Protein AF-A0A354ZJG3-F1 (afdb_monomer)

Mean predicted aligned error: 2.76 Å

pLDDT: mean 96.35, std 4.5, range [57.66, 98.81]

Secondary structure (DSSP, 8-state):
--------S---HHHHHHHHHHHHHHHHHHHHHHHHHHTTS-HHHHHHHHHHHHHHHHHHHTS---S-HHHHHHHHT-HHHHHHHTEEEEEESSS-EEEEES--HHHHHHTTT---HHHHHHHHHHHHHHHHHHHTT--

Structure (mmCIF, N/CA/C/O backbone):
data_AF-A0A354ZJG3-F1
#
_entry.id   AF-A0A354ZJG3-F1
#
loop_
_atom_site.group_PDB
_atom_site.id
_atom_site.type_symbol
_atom_site.label_atom_id
_atom_site.label_alt_id
_atom_site.label_comp_id
_atom_site.label_asym_id
_atom_site.label_entity_id
_atom_site.label_seq_id
_atom_site.pdbx_PDB_ins_code
_atom_site.Cartn_x
_atom_site.Cartn_y
_atom_site.Cartn_z
_atom_site.occupancy
_atom_site.B_iso_or_equiv
_atom_site.auth_seq_id
_atom_site.auth_comp_id
_atom_site.auth_asym_id
_atom_site.auth_atom_id
_atom_site.pdbx_PDB_model_num
ATOM 1 N N . MET A 1 1 ? 1.050 -10.190 17.725 1.00 57.66 1 MET A N 1
ATOM 2 C CA . MET A 1 1 ? 2.504 -9.910 17.869 1.00 57.66 1 MET A CA 1
ATOM 3 C C . MET A 1 1 ? 2.618 -8.448 17.514 1.00 57.66 1 MET A C 1
ATOM 5 O O . MET A 1 1 ? 2.215 -8.124 16.410 1.00 57.66 1 MET A O 1
ATOM 9 N N . SER A 1 2 ? 3.140 -7.589 18.394 1.00 80.81 2 SER A N 1
ATOM 10 C CA . SER A 1 2 ? 3.116 -6.136 18.170 1.00 80.81 2 SER A CA 1
ATOM 11 C C . SER A 1 2 ? 3.705 -5.731 16.822 1.00 80.81 2 SER A C 1
ATOM 13 O O . SER A 1 2 ? 4.897 -5.954 16.577 1.00 80.81 2 SER A O 1
ATOM 15 N N . ILE A 1 3 ? 2.879 -5.117 15.969 1.00 89.06 3 ILE A N 1
ATOM 16 C CA . ILE A 1 3 ? 3.308 -4.566 14.679 1.00 89.06 3 ILE A CA 1
ATOM 17 C C . ILE A 1 3 ? 4.446 -3.573 14.934 1.00 89.06 3 ILE A C 1
ATOM 19 O O . ILE A 1 3 ? 4.279 -2.575 15.633 1.00 89.06 3 ILE A O 1
ATOM 23 N N . THR A 1 4 ? 5.618 -3.850 14.363 1.00 91.19 4 THR A N 1
ATOM 24 C CA . THR A 1 4 ? 6.796 -2.981 14.468 1.00 91.19 4 THR A CA 1
ATOM 25 C C . THR A 1 4 ? 6.999 -2.265 13.140 1.00 91.19 4 THR A C 1
ATOM 27 O O . THR A 1 4 ? 7.324 -2.900 12.143 1.00 91.19 4 THR A O 1
ATOM 30 N N . ASN A 1 5 ? 6.814 -0.944 13.125 1.00 95.94 5 ASN A N 1
ATOM 31 C CA . ASN A 1 5 ? 6.947 -0.117 11.926 1.00 95.94 5 ASN A CA 1
ATOM 32 C C . ASN A 1 5 ? 7.778 1.135 12.229 1.00 95.94 5 ASN A C 1
ATOM 34 O O . ASN A 1 5 ? 7.246 2.210 12.512 1.00 95.94 5 ASN A O 1
ATOM 38 N N . VAL A 1 6 ? 9.100 0.973 12.225 1.00 94.94 6 VAL A N 1
ATOM 39 C CA . VAL A 1 6 ? 10.056 2.025 12.587 1.00 94.94 6 VAL A CA 1
ATOM 40 C C . VAL A 1 6 ? 10.986 2.269 11.408 1.00 94.94 6 VAL A C 1
ATOM 42 O O . VAL A 1 6 ? 11.642 1.342 10.944 1.00 94.94 6 VAL A O 1
ATOM 45 N N . SER A 1 7 ? 11.045 3.521 10.953 1.00 95.44 7 SER A N 1
ATOM 46 C CA . SER A 1 7 ? 11.959 3.967 9.897 1.00 95.44 7 SER A CA 1
ATOM 47 C C . SER A 1 7 ? 13.406 3.707 10.319 1.00 95.44 7 SER A C 1
ATOM 49 O O . SER A 1 7 ? 13.823 4.178 11.380 1.00 95.44 7 SER A O 1
ATOM 51 N N . LYS A 1 8 ? 14.184 2.993 9.500 1.00 95.00 8 LYS A N 1
ATOM 52 C CA . LYS A 1 8 ? 15.594 2.662 9.789 1.00 95.00 8 LYS A CA 1
ATOM 53 C C . LYS A 1 8 ? 16.578 3.616 9.117 1.00 95.00 8 LYS A C 1
ATOM 55 O O . LYS A 1 8 ? 17.767 3.593 9.429 1.00 95.00 8 LYS A O 1
ATOM 60 N N . ILE A 1 9 ? 16.095 4.457 8.204 1.00 93.25 9 ILE A N 1
ATOM 61 C CA . ILE A 1 9 ? 16.922 5.401 7.450 1.00 93.25 9 ILE A CA 1
ATOM 62 C C . ILE A 1 9 ? 16.560 6.856 7.756 1.00 93.25 9 ILE A C 1
ATOM 64 O O . ILE A 1 9 ? 15.420 7.188 8.083 1.00 93.25 9 ILE A O 1
ATOM 68 N N . ASN A 1 10 ? 17.541 7.742 7.584 1.00 93.25 10 ASN A N 1
ATOM 69 C CA . ASN A 1 10 ? 17.298 9.176 7.499 1.00 93.25 10 ASN A CA 1
ATOM 70 C C . ASN A 1 10 ? 16.938 9.526 6.057 1.00 93.25 10 ASN A C 1
ATOM 72 O O . ASN A 1 10 ? 17.728 9.286 5.146 1.00 93.25 10 ASN A O 1
ATOM 76 N N . VAL A 1 11 ? 15.762 10.113 5.858 1.00 94.00 11 VAL A N 1
ATOM 77 C CA . VAL A 1 11 ? 15.296 10.537 4.534 1.00 94.00 11 VAL A CA 1
ATOM 78 C C . VAL A 1 11 ? 15.331 12.058 4.395 1.00 94.00 11 VAL A C 1
ATOM 80 O O . VAL A 1 11 ? 15.237 12.792 5.387 1.00 94.00 11 VAL A O 1
ATOM 83 N N . ASP A 1 12 ? 15.493 12.535 3.162 1.00 96.50 12 ASP A N 1
ATOM 84 C CA . ASP A 1 12 ? 15.462 13.964 2.851 1.00 96.50 12 ASP A CA 1
ATOM 85 C C . ASP A 1 12 ? 14.057 14.570 3.036 1.00 96.50 12 ASP A C 1
ATOM 87 O O . ASP A 1 12 ? 13.069 13.874 3.287 1.00 96.50 12 ASP A O 1
ATOM 91 N N . GLN A 1 13 ? 13.968 15.897 2.933 1.00 97.62 13 GLN A N 1
ATOM 92 C CA . GLN A 1 13 ? 12.720 16.623 3.157 1.00 97.62 13 GLN A CA 1
ATOM 93 C C . GLN A 1 13 ? 11.609 16.223 2.175 1.00 97.62 13 GLN A C 1
ATOM 95 O O . GLN A 1 13 ? 10.457 16.097 2.586 1.00 97.62 13 GLN A O 1
ATOM 100 N N . LYS A 1 14 ? 11.947 15.953 0.910 1.00 97.38 14 LYS A N 1
ATOM 101 C CA . LYS A 1 14 ? 10.970 15.553 -0.108 1.00 97.38 14 LYS A CA 1
ATOM 102 C C . LYS A 1 14 ? 10.342 14.211 0.260 1.00 97.38 14 LYS A C 1
ATOM 104 O O . LYS A 1 14 ? 9.123 14.073 0.233 1.00 97.38 14 LYS A O 1
ATOM 109 N N . ILE A 1 15 ? 11.153 13.230 0.654 1.00 98.12 15 ILE A N 1
ATOM 110 C CA . ILE A 1 15 ? 10.645 11.918 1.073 1.00 98.12 15 ILE A CA 1
ATOM 111 C C . ILE A 1 15 ? 9.809 12.032 2.356 1.00 98.12 15 ILE A C 1
ATOM 113 O O . ILE A 1 15 ? 8.776 11.370 2.459 1.00 98.12 15 ILE A O 1
ATOM 117 N N . LYS A 1 16 ? 10.189 12.896 3.311 1.00 97.81 16 LYS A N 1
ATOM 118 C CA . LYS A 1 16 ? 9.362 13.167 4.506 1.00 97.81 16 LYS A CA 1
ATOM 119 C C . LYS A 1 16 ? 7.986 13.711 4.133 1.00 97.81 16 LYS A C 1
ATOM 121 O O . LYS A 1 16 ? 6.983 13.238 4.656 1.00 97.81 16 LYS A O 1
ATOM 126 N N . GLU A 1 17 ? 7.929 14.678 3.224 1.00 98.25 17 GLU A N 1
ATOM 127 C CA . GLU A 1 17 ? 6.669 15.275 2.770 1.00 98.25 17 GLU A CA 1
ATOM 128 C C . GLU A 1 17 ? 5.775 14.258 2.058 1.00 98.25 17 GLU A C 1
ATOM 130 O O . GLU A 1 17 ? 4.573 14.210 2.323 1.00 98.25 17 GLU A O 1
ATOM 135 N N . VAL A 1 18 ? 6.353 13.386 1.227 1.00 98.31 18 VAL A N 1
ATOM 136 C CA . VAL A 1 18 ? 5.596 12.305 0.578 1.00 98.31 18 VAL A CA 1
ATOM 137 C C . VAL A 1 18 ? 5.101 11.278 1.600 1.00 98.31 18 VAL A C 1
ATOM 139 O O . VAL A 1 18 ? 3.931 10.899 1.551 1.00 98.31 18 VAL A O 1
ATOM 142 N N . ARG A 1 19 ? 5.931 10.874 2.575 1.00 98.44 19 ARG A N 1
ATOM 143 C CA . ARG A 1 19 ? 5.492 10.006 3.684 1.00 98.44 19 ARG A CA 1
ATOM 144 C C . ARG A 1 19 ? 4.318 10.637 4.443 1.00 98.44 19 ARG A C 1
ATOM 146 O O . ARG A 1 19 ? 3.316 9.959 4.647 1.00 98.44 19 ARG A O 1
ATOM 153 N N . ASN A 1 20 ? 4.374 11.935 4.752 1.00 98.25 20 ASN A N 1
ATOM 154 C CA . ASN A 1 20 ? 3.274 12.662 5.401 1.00 98.25 20 ASN A CA 1
ATOM 155 C C . ASN A 1 20 ? 1.994 12.692 4.545 1.00 98.25 20 ASN A C 1
ATOM 157 O O . ASN A 1 20 ? 0.892 12.518 5.065 1.00 98.25 20 ASN A O 1
ATOM 161 N N . ALA A 1 21 ? 2.119 12.888 3.229 1.00 98.56 21 ALA A N 1
ATOM 162 C CA . ALA A 1 21 ? 0.974 12.853 2.320 1.00 98.56 21 ALA A CA 1
ATOM 163 C C . ALA A 1 21 ? 0.329 11.455 2.270 1.00 98.56 21 ALA A C 1
ATOM 165 O O . ALA A 1 21 ? -0.900 11.332 2.290 1.00 98.56 21 ALA A O 1
ATOM 166 N N . ILE A 1 22 ? 1.146 10.396 2.262 1.00 98.50 22 ILE A N 1
ATOM 167 C CA . ILE A 1 22 ? 0.664 9.012 2.314 1.00 98.50 22 ILE A CA 1
ATOM 168 C C . ILE A 1 22 ? 0.007 8.711 3.666 1.00 98.50 22 ILE A C 1
ATOM 170 O O . ILE A 1 22 ? -1.056 8.091 3.680 1.00 98.50 22 ILE A O 1
ATOM 174 N N . GLU A 1 23 ? 0.573 9.185 4.779 1.00 98.50 23 GLU A N 1
ATOM 175 C CA . GLU A 1 23 ? -0.039 9.070 6.110 1.00 98.50 23 GLU A CA 1
ATOM 176 C C . GLU A 1 23 ? -1.424 9.733 6.159 1.00 98.50 23 GLU A C 1
ATOM 178 O O . GLU A 1 23 ? -2.390 9.148 6.657 1.00 98.50 23 GLU A O 1
ATOM 183 N N . HIS A 1 24 ? -1.557 10.935 5.593 1.00 98.44 24 HIS A N 1
ATOM 184 C CA . HIS A 1 24 ? -2.843 11.627 5.526 1.00 98.44 24 HIS A CA 1
ATOM 185 C C . HIS A 1 24 ? -3.863 10.844 4.681 1.00 98.44 24 HIS A C 1
ATOM 187 O O . HIS A 1 24 ? -5.002 10.654 5.107 1.00 98.44 24 HIS A O 1
ATOM 193 N N . ARG A 1 25 ? -3.457 10.303 3.523 1.00 97.88 25 ARG A N 1
ATOM 194 C CA . ARG A 1 25 ? -4.312 9.419 2.706 1.00 97.88 25 ARG A CA 1
ATOM 195 C C . ARG A 1 25 ? -4.730 8.159 3.470 1.00 97.88 25 ARG A C 1
ATOM 197 O O . ARG A 1 25 ? -5.893 7.771 3.414 1.00 97.88 25 ARG A O 1
ATOM 204 N N . ALA A 1 26 ? -3.800 7.526 4.179 1.00 98.44 26 ALA A N 1
ATOM 205 C CA . ALA A 1 26 ? -4.073 6.339 4.986 1.00 98.44 26 ALA A CA 1
ATOM 206 C C . ALA A 1 26 ? -5.050 6.640 6.131 1.00 98.44 26 ALA A C 1
ATOM 208 O O . ALA A 1 26 ? -5.916 5.820 6.435 1.00 98.44 26 ALA A O 1
ATOM 209 N N . THR A 1 27 ? -4.966 7.840 6.709 1.00 98.44 27 THR A N 1
ATOM 210 C CA . THR A 1 27 ? -5.923 8.332 7.708 1.00 98.44 27 THR A CA 1
ATOM 211 C C . THR A 1 27 ? -7.334 8.407 7.134 1.00 98.44 27 THR A C 1
ATOM 213 O O . THR A 1 27 ? -8.253 7.823 7.700 1.00 98.44 27 THR A O 1
ATOM 216 N N . TRP A 1 28 ? -7.502 9.021 5.960 1.00 98.25 28 TRP A N 1
ATOM 217 C CA . TRP A 1 28 ? -8.80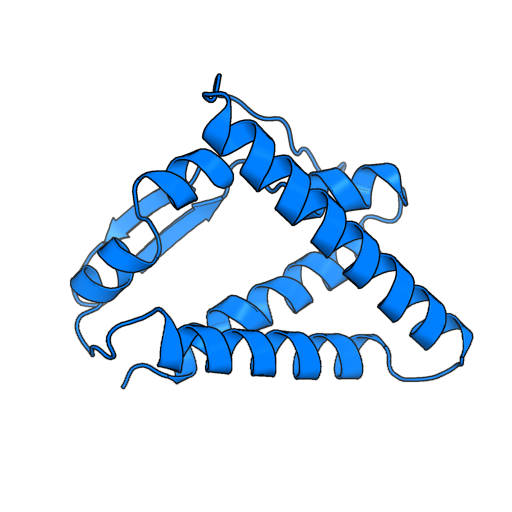0 9.040 5.279 1.00 98.25 28 TRP A CA 1
ATOM 218 C C . TRP A 1 28 ? -9.318 7.642 4.942 1.00 98.25 28 TRP A C 1
ATOM 220 O O . TRP A 1 28 ? -10.499 7.377 5.142 1.00 98.25 28 TRP A O 1
ATOM 230 N N . MET A 1 29 ? -8.452 6.740 4.472 1.00 98.06 29 MET A N 1
ATOM 231 C CA . MET A 1 29 ? -8.836 5.354 4.194 1.00 98.06 29 MET A CA 1
ATOM 232 C C . MET A 1 29 ? -9.391 4.662 5.443 1.00 98.06 29 MET A C 1
ATOM 234 O O . MET A 1 29 ? -10.465 4.075 5.369 1.00 98.06 29 MET A O 1
ATOM 238 N N . HIS A 1 30 ? -8.703 4.756 6.584 1.00 98.31 30 HIS A N 1
ATOM 239 C CA . HIS A 1 30 ? -9.185 4.157 7.829 1.00 98.31 30 HIS A CA 1
ATOM 240 C C . HIS A 1 30 ? -10.535 4.740 8.247 1.00 98.31 30 HIS A C 1
ATOM 242 O O . HIS A 1 30 ? -11.477 3.985 8.451 1.00 98.31 30 HIS A O 1
ATOM 248 N N . LEU A 1 31 ? -10.649 6.071 8.310 1.00 98.44 31 LEU A N 1
ATOM 249 C CA . LEU A 1 31 ? -11.866 6.740 8.774 1.00 98.44 31 LEU A CA 1
ATOM 250 C C . LEU A 1 31 ? -13.076 6.455 7.875 1.00 98.44 31 LEU A C 1
ATOM 252 O O . LEU A 1 31 ? -14.167 6.215 8.378 1.00 98.44 31 LEU A O 1
ATOM 256 N N . LEU A 1 32 ? -12.901 6.444 6.551 1.00 98.50 32 LEU A N 1
ATOM 257 C CA . LEU A 1 32 ? -13.996 6.141 5.623 1.00 98.50 32 LEU A CA 1
ATOM 258 C C . LEU A 1 32 ? -14.487 4.697 5.764 1.00 98.50 32 LEU A C 1
ATOM 260 O O . LEU A 1 32 ? -15.692 4.454 5.715 1.00 98.50 32 LEU A O 1
ATOM 264 N N . LEU A 1 33 ? -13.567 3.745 5.929 1.00 98.12 33 LEU A N 1
ATOM 265 C CA . LEU A 1 33 ? -13.915 2.336 6.110 1.00 98.12 33 LEU A CA 1
ATOM 266 C C . LEU A 1 33 ? -14.509 2.065 7.495 1.00 98.12 33 LEU A C 1
ATOM 268 O O . LEU A 1 33 ? -15.432 1.268 7.614 1.00 98.12 33 LEU A O 1
ATOM 272 N N . ASP A 1 34 ? -14.042 2.775 8.516 1.00 97.81 34 ASP A N 1
ATOM 273 C CA . ASP A 1 34 ? -14.596 2.720 9.865 1.00 97.81 34 ASP A CA 1
ATOM 274 C C . ASP A 1 34 ? -16.038 3.256 9.919 1.00 97.81 34 ASP A C 1
ATOM 276 O O . ASP A 1 34 ? -16.922 2.621 10.491 1.00 97.81 34 ASP A O 1
ATOM 280 N N . GLU A 1 35 ? -16.323 4.379 9.253 1.00 98.38 35 GLU A N 1
ATOM 281 C CA . GLU A 1 35 ? -17.696 4.887 9.126 1.00 98.38 35 GLU A CA 1
ATOM 282 C C . GLU A 1 35 ? -18.589 3.958 8.287 1.00 98.38 35 GLU A C 1
ATOM 284 O O . GLU A 1 35 ? -19.768 3.785 8.599 1.00 98.38 35 GLU A O 1
ATOM 289 N N . ALA A 1 36 ? -18.039 3.299 7.263 1.00 98.12 36 ALA A N 1
ATOM 290 C CA . ALA A 1 36 ? -18.755 2.273 6.507 1.00 98.12 36 ALA A CA 1
ATOM 291 C C . ALA A 1 36 ? -19.116 1.062 7.394 1.00 98.12 36 ALA A C 1
ATOM 293 O O . ALA A 1 36 ? -20.260 0.604 7.389 1.00 98.12 36 ALA A O 1
ATOM 294 N N . GLU A 1 37 ? -18.178 0.587 8.213 1.00 97.19 37 GLU A N 1
ATOM 295 C CA . GLU A 1 37 ? -18.418 -0.492 9.175 1.00 97.19 37 GLU A CA 1
ATOM 296 C C . GLU A 1 37 ? -19.524 -0.120 10.173 1.00 97.19 37 GLU A C 1
ATOM 298 O O . GLU A 1 37 ? -20.484 -0.872 10.353 1.00 97.19 37 GLU A O 1
ATOM 303 N N . LYS A 1 38 ? -19.455 1.084 10.756 1.00 98.00 38 LYS A N 1
ATOM 304 C CA . LYS A 1 38 ? -20.482 1.613 11.673 1.00 98.00 38 LYS A CA 1
ATOM 305 C C . LYS A 1 38 ? -21.858 1.741 11.020 1.00 98.00 38 LYS A C 1
ATOM 307 O O . LYS A 1 38 ? -22.873 1.577 11.694 1.00 98.00 38 LYS A O 1
ATOM 312 N N . ALA A 1 39 ? -21.905 2.014 9.717 1.00 98.38 39 ALA A N 1
ATOM 313 C CA . ALA A 1 39 ? -23.140 2.057 8.940 1.00 98.38 39 ALA A CA 1
ATOM 314 C C . ALA A 1 39 ? -23.714 0.661 8.618 1.00 98.38 39 ALA A C 1
ATOM 316 O O . ALA A 1 39 ? -24.773 0.568 7.994 1.00 98.38 39 ALA A O 1
ATOM 317 N N . GLY A 1 40 ? -23.044 -0.422 9.030 1.00 98.06 40 GLY A N 1
ATOM 318 C CA . GLY A 1 40 ? -23.483 -1.798 8.801 1.00 98.06 40 GLY A CA 1
ATOM 319 C C . GLY A 1 40 ? -23.300 -2.268 7.358 1.00 98.06 40 GLY A C 1
ATOM 320 O O . GLY A 1 40 ? -23.970 -3.213 6.937 1.00 98.06 40 GLY A O 1
ATOM 321 N N . VAL A 1 41 ? -22.432 -1.607 6.584 1.00 97.69 41 VAL A N 1
ATOM 322 C CA . VAL A 1 41 ? -22.078 -2.049 5.231 1.00 97.69 41 VAL A CA 1
ATOM 323 C C . VAL A 1 41 ? -20.790 -2.870 5.242 1.00 97.69 41 VAL A C 1
ATOM 325 O O . VAL A 1 41 ? -19.975 -2.790 6.158 1.00 97.69 41 VAL A O 1
ATOM 328 N N . ASP A 1 42 ? -20.604 -3.668 4.193 1.00 98.12 42 ASP A N 1
ATOM 329 C CA . ASP A 1 42 ? -19.413 -4.491 3.979 1.00 98.12 42 ASP A CA 1
ATOM 330 C C . ASP A 1 42 ? -18.203 -3.605 3.625 1.00 98.12 42 ASP A C 1
ATOM 332 O O . ASP A 1 42 ? -17.880 -3.367 2.454 1.00 98.12 42 ASP A O 1
ATOM 336 N N . TRP A 1 43 ? -17.590 -3.037 4.665 1.00 97.94 43 TRP A N 1
ATOM 337 C CA . TRP A 1 43 ? -16.496 -2.078 4.563 1.00 97.94 43 TRP A CA 1
ATOM 338 C C . TRP A 1 43 ? -15.264 -2.683 3.896 1.00 97.94 43 TRP A C 1
ATOM 340 O O . TRP A 1 43 ? -14.632 -2.016 3.078 1.00 97.94 43 TRP A O 1
ATOM 350 N N . GLU A 1 44 ? -14.948 -3.947 4.182 1.00 98.25 44 GLU A N 1
ATOM 351 C CA . GLU A 1 44 ? -13.803 -4.627 3.588 1.00 98.25 44 GLU A CA 1
ATOM 352 C C . GLU A 1 44 ? -14.000 -4.737 2.076 1.00 98.25 44 GLU A C 1
ATOM 354 O O . GLU A 1 44 ? -13.164 -4.254 1.312 1.00 98.25 44 GLU A O 1
ATOM 359 N N . LYS A 1 45 ? -15.146 -5.254 1.613 1.00 98.50 45 LYS A N 1
ATOM 360 C CA . LYS A 1 45 ? -15.443 -5.335 0.175 1.00 98.50 45 LYS A CA 1
ATOM 361 C C . LYS A 1 45 ? -15.427 -3.967 -0.503 1.00 98.50 45 LYS A C 1
ATOM 363 O O . LYS A 1 45 ? -14.956 -3.854 -1.637 1.00 98.50 45 LYS A O 1
ATOM 368 N N . ILE A 1 46 ? -15.947 -2.927 0.151 1.00 98.38 46 ILE A N 1
ATOM 369 C CA . ILE A 1 46 ? -15.891 -1.554 -0.372 1.00 98.38 46 ILE A CA 1
ATOM 370 C C . ILE A 1 46 ? -14.436 -1.096 -0.511 1.00 98.38 46 ILE A C 1
ATOM 372 O O . ILE A 1 46 ? -14.058 -0.617 -1.582 1.00 98.38 46 ILE A O 1
ATOM 376 N N . GLY A 1 47 ? -13.624 -1.286 0.531 1.00 98.44 47 GLY A N 1
ATOM 377 C CA . GLY A 1 47 ? -12.205 -0.945 0.550 1.00 98.44 47 GLY A CA 1
ATOM 378 C C . GLY A 1 47 ? -11.432 -1.655 -0.553 1.00 98.44 47 GLY A C 1
ATOM 379 O O . GLY A 1 47 ? -10.811 -0.984 -1.377 1.00 98.44 47 GLY A O 1
ATOM 380 N N . ARG A 1 48 ? -11.545 -2.985 -0.634 1.00 98.69 48 ARG A N 1
ATOM 381 C CA . ARG A 1 48 ? -10.887 -3.810 -1.661 1.00 98.69 48 ARG A CA 1
ATOM 382 C C . ARG A 1 48 ? -11.231 -3.336 -3.067 1.00 98.69 48 ARG A C 1
ATOM 384 O O . ARG A 1 48 ? -10.348 -3.044 -3.868 1.00 98.69 48 ARG A O 1
ATOM 391 N N . ASN A 1 49 ? -12.521 -3.152 -3.354 1.00 98.69 49 ASN A N 1
ATOM 392 C CA . ASN A 1 49 ? -12.970 -2.687 -4.66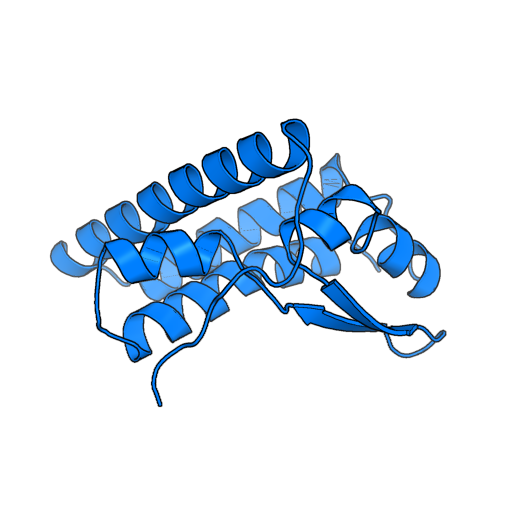7 1.00 98.69 49 ASN A CA 1
ATOM 393 C C . ASN A 1 49 ? -12.473 -1.271 -4.992 1.00 98.69 49 ASN A C 1
ATOM 395 O O . ASN A 1 49 ? -12.092 -0.995 -6.131 1.00 98.69 49 ASN A O 1
ATOM 399 N N . ALA A 1 50 ? -12.503 -0.355 -4.022 1.00 98.56 50 ALA A N 1
ATOM 400 C CA . ALA A 1 50 ? -12.069 1.023 -4.223 1.00 98.56 50 ALA A CA 1
ATOM 401 C C . ALA A 1 50 ? -10.556 1.107 -4.468 1.00 98.56 50 ALA A C 1
ATOM 403 O O . ALA A 1 50 ? -10.124 1.745 -5.433 1.00 98.56 50 ALA A O 1
ATOM 404 N N . VAL A 1 51 ? -9.761 0.435 -3.633 1.00 98.69 51 VAL A N 1
ATOM 405 C CA . VAL A 1 51 ? -8.301 0.443 -3.736 1.00 98.69 51 VAL A CA 1
ATOM 406 C C . VAL A 1 51 ? -7.838 -0.305 -4.985 1.00 98.69 51 VAL A C 1
ATOM 408 O O . VAL A 1 51 ? -6.996 0.227 -5.705 1.00 98.69 51 VAL A O 1
ATOM 411 N N . HIS A 1 52 ? -8.455 -1.437 -5.338 1.00 98.81 52 HIS A N 1
ATOM 412 C CA . HIS A 1 52 ? -8.164 -2.128 -6.597 1.00 98.81 52 HIS A CA 1
ATOM 413 C C . HIS A 1 52 ? -8.413 -1.237 -7.817 1.00 98.81 52 HIS A C 1
ATOM 415 O O . HIS A 1 52 ? -7.546 -1.090 -8.675 1.00 98.81 52 HIS A O 1
ATOM 421 N N . ARG A 1 53 ? -9.569 -0.559 -7.878 1.00 98.62 53 ARG A N 1
ATOM 422 C CA . ARG A 1 53 ? -9.881 0.380 -8.971 1.00 98.62 53 ARG A CA 1
ATOM 423 C C . ARG A 1 53 ? -8.868 1.522 -9.063 1.00 98.62 53 ARG A C 1
ATOM 425 O O . ARG A 1 53 ? -8.536 1.936 -10.174 1.00 98.62 53 ARG A O 1
ATOM 432 N N . CYS A 1 54 ? -8.395 2.019 -7.919 1.00 98.31 54 CYS A N 1
ATOM 433 C CA . CYS A 1 54 ? -7.328 3.016 -7.841 1.00 98.31 54 CYS A CA 1
ATOM 434 C C . CYS A 1 54 ? -6.001 2.455 -8.383 1.00 98.31 54 CYS A C 1
ATOM 436 O O . CYS A 1 54 ? -5.367 3.087 -9.224 1.00 98.31 54 CYS A O 1
ATOM 438 N N . GLY A 1 55 ? -5.642 1.230 -7.992 1.00 98.25 55 GLY A N 1
ATOM 439 C CA . GLY A 1 55 ? -4.503 0.487 -8.527 1.00 98.25 55 GLY A CA 1
ATOM 440 C C . GLY A 1 55 ? -4.545 0.359 -10.046 1.00 98.25 55 GLY A C 1
ATOM 441 O O . GLY A 1 55 ? -3.608 0.765 -10.724 1.00 98.25 55 GLY A O 1
ATOM 442 N N . CYS A 1 56 ? -5.671 -0.087 -10.607 1.00 98.44 56 CYS A N 1
ATOM 443 C CA . CYS A 1 56 ? -5.830 -0.188 -12.058 1.00 98.44 56 CYS A CA 1
ATOM 444 C C . CYS A 1 56 ? -5.734 1.179 -12.751 1.00 98.44 56 CYS A C 1
ATOM 446 O O . CYS A 1 56 ? -5.248 1.282 -13.874 1.00 98.44 56 CYS A O 1
ATOM 448 N N . PHE A 1 57 ? -6.225 2.247 -12.113 1.00 98.31 57 PHE A N 1
ATOM 449 C CA . PHE A 1 57 ? -6.051 3.601 -12.632 1.00 98.31 57 PHE A CA 1
ATOM 450 C C . PHE A 1 57 ? -4.568 3.993 -12.685 1.00 98.31 57 PHE A C 1
ATOM 452 O O . PHE A 1 57 ? -4.117 4.454 -13.734 1.00 98.31 57 PHE A O 1
ATOM 459 N N . HIS A 1 58 ? -3.797 3.751 -11.621 1.00 96.75 58 HIS A N 1
ATOM 460 C CA . HIS A 1 58 ? -2.354 4.006 -11.617 1.00 96.75 58 HIS A CA 1
ATOM 461 C C . HIS A 1 58 ? -1.602 3.121 -12.614 1.00 96.75 58 HIS A C 1
ATOM 463 O O . HIS A 1 58 ? -0.796 3.643 -13.374 1.00 96.75 58 HIS A O 1
ATOM 469 N N . GLY A 1 59 ? -1.920 1.827 -12.697 1.00 97.25 59 GLY A N 1
ATOM 470 C CA . GLY A 1 59 ? -1.321 0.919 -13.679 1.00 97.25 59 GLY A CA 1
ATOM 471 C C . GLY A 1 59 ? -1.484 1.412 -15.121 1.00 97.25 59 GLY A C 1
ATOM 472 O O . GLY A 1 59 ? -0.563 1.302 -15.913 1.00 97.25 59 GLY A O 1
ATOM 473 N N . ARG A 1 60 ? -2.614 2.054 -15.457 1.00 96.75 60 ARG A N 1
ATOM 474 C CA . ARG A 1 60 ? -2.843 2.625 -16.800 1.00 96.75 60 ARG A CA 1
ATOM 475 C C . ARG A 1 60 ? -2.217 3.997 -17.045 1.00 96.75 60 ARG A C 1
ATOM 477 O O . ARG A 1 60 ? -2.086 4.391 -18.199 1.00 96.75 60 ARG A O 1
ATOM 484 N N . THR A 1 61 ? -1.961 4.775 -15.995 1.00 96.69 61 THR A N 1
ATOM 485 C CA . THR A 1 61 ? -1.599 6.203 -16.122 1.00 96.69 61 THR A CA 1
ATOM 486 C C . THR A 1 61 ? -0.178 6.525 -15.684 1.00 96.69 61 THR A C 1
ATOM 488 O O . THR A 1 61 ? 0.357 7.550 -16.095 1.00 96.69 61 THR A O 1
ATOM 491 N N . MET A 1 62 ? 0.424 5.660 -14.869 1.00 95.00 62 MET A N 1
ATOM 492 C CA . MET A 1 62 ? 1.727 5.866 -14.236 1.00 95.00 62 MET A CA 1
ATOM 493 C C . MET A 1 62 ? 2.730 4.758 -14.568 1.00 95.00 62 MET A C 1
ATOM 495 O O . MET A 1 62 ? 3.924 4.979 -14.400 1.00 95.00 62 MET A O 1
ATOM 499 N N . PHE A 1 63 ? 2.262 3.594 -15.028 1.00 95.88 63 PHE A N 1
ATOM 500 C CA . PHE A 1 63 ? 3.112 2.478 -15.436 1.00 95.88 63 PHE A CA 1
ATOM 501 C C . PHE A 1 63 ? 3.049 2.290 -16.949 1.00 95.88 63 PHE A C 1
ATOM 503 O O . PHE A 1 63 ? 2.003 2.465 -17.576 1.00 95.88 63 PHE A O 1
ATOM 510 N N . THR A 1 64 ? 4.184 1.918 -17.531 1.00 95.94 64 THR A N 1
ATOM 511 C CA . THR A 1 64 ? 4.248 1.407 -18.901 1.00 95.94 64 THR A CA 1
ATOM 512 C C . THR A 1 64 ? 3.898 -0.082 -18.865 1.00 95.94 64 THR A C 1
ATOM 514 O O . THR A 1 64 ? 4.606 -0.819 -18.172 1.00 95.94 64 THR A O 1
ATOM 517 N N . PRO A 1 65 ? 2.839 -0.540 -19.565 1.00 93.94 65 PRO A N 1
ATOM 518 C CA . PRO A 1 65 ? 2.501 -1.960 -19.633 1.00 93.94 65 PRO A CA 1
ATOM 519 C C . PRO A 1 65 ? 3.654 -2.768 -20.230 1.00 93.94 65 PRO A C 1
ATOM 521 O O . PRO A 1 65 ? 4.184 -2.396 -21.277 1.00 93.94 65 PRO A O 1
ATOM 524 N N . THR A 1 66 ? 4.028 -3.858 -19.568 1.00 94.75 66 THR A N 1
ATOM 525 C CA . THR A 1 66 ? 5.160 -4.714 -19.951 1.00 94.75 66 THR A CA 1
ATOM 526 C C . THR A 1 66 ? 4.953 -6.128 -19.411 1.00 94.75 66 THR A C 1
ATOM 528 O O . THR A 1 66 ? 4.399 -6.276 -18.322 1.00 94.75 66 THR A O 1
ATOM 531 N N . ASP A 1 67 ? 5.373 -7.140 -20.171 1.00 93.81 67 ASP A N 1
ATOM 532 C CA . ASP A 1 67 ? 5.485 -8.541 -19.741 1.00 93.81 67 ASP A CA 1
ATOM 533 C C . ASP A 1 67 ? 6.879 -8.864 -19.162 1.00 93.81 67 ASP A C 1
ATOM 535 O O . ASP A 1 67 ? 7.096 -9.953 -18.626 1.00 93.81 67 ASP A O 1
ATOM 539 N N . ASP A 1 68 ? 7.825 -7.917 -19.212 1.00 95.81 68 ASP A N 1
ATOM 540 C CA . ASP A 1 68 ? 9.143 -8.053 -18.596 1.00 95.81 68 ASP A CA 1
ATOM 541 C C . ASP A 1 68 ? 9.091 -7.658 -17.109 1.00 95.81 68 ASP A C 1
ATOM 543 O O . ASP A 1 68 ? 8.994 -6.483 -16.730 1.00 95.81 68 ASP A O 1
ATOM 547 N N . LEU A 1 69 ? 9.218 -8.657 -16.230 1.00 94.94 69 LEU A N 1
ATOM 548 C CA . LEU A 1 69 ? 9.251 -8.457 -14.779 1.00 94.94 69 LEU A CA 1
ATOM 549 C C . LEU A 1 69 ? 10.385 -7.538 -14.316 1.00 94.94 69 LEU A C 1
ATOM 551 O O . LEU A 1 69 ? 10.244 -6.861 -13.293 1.00 94.94 69 LEU A O 1
ATOM 555 N N . LYS A 1 70 ? 11.506 -7.476 -15.039 1.00 95.88 70 LYS A N 1
ATOM 556 C CA . LYS A 1 70 ? 12.619 -6.584 -14.704 1.00 95.88 70 LYS A CA 1
ATOM 557 C C . LYS A 1 70 ? 12.271 -5.138 -15.028 1.00 95.88 70 LYS A C 1
ATOM 559 O O . LYS A 1 70 ? 12.668 -4.273 -14.247 1.00 95.88 70 LYS A O 1
ATOM 564 N N . GLU A 1 71 ? 11.554 -4.874 -16.118 1.00 95.88 71 GLU A N 1
ATOM 565 C CA . GLU A 1 71 ? 11.064 -3.529 -16.451 1.0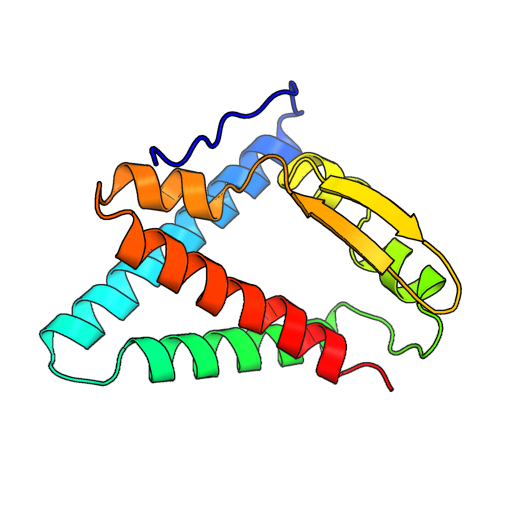0 95.88 71 GLU A CA 1
ATOM 566 C C . GLU A 1 71 ? 9.972 -3.077 -15.478 1.00 95.88 71 GLU A C 1
ATOM 568 O O . GLU A 1 71 ? 9.955 -1.922 -15.041 1.00 95.88 71 GLU A O 1
ATOM 573 N N . PHE A 1 72 ? 9.078 -3.990 -15.090 1.00 96.44 72 PHE A N 1
ATOM 574 C CA . PHE A 1 72 ? 8.087 -3.717 -14.053 1.00 96.44 72 PHE A CA 1
ATOM 575 C C . PHE A 1 72 ? 8.757 -3.378 -12.714 1.00 96.44 72 PHE A C 1
ATOM 577 O O . PHE A 1 72 ? 8.406 -2.381 -12.078 1.00 96.44 72 PHE A O 1
ATOM 584 N N . ALA A 1 73 ? 9.755 -4.170 -12.305 1.00 96.06 73 ALA A N 1
ATOM 585 C CA . ALA A 1 73 ? 10.481 -3.972 -11.053 1.00 96.06 73 ALA A CA 1
ATOM 586 C C . ALA A 1 73 ? 11.175 -2.601 -10.976 1.00 96.06 73 ALA A C 1
ATOM 588 O O . ALA A 1 73 ? 11.144 -1.980 -9.916 1.00 96.06 73 ALA A O 1
ATOM 589 N N . ASP A 1 74 ? 11.749 -2.101 -12.078 1.00 95.31 74 ASP A N 1
ATOM 590 C CA . ASP A 1 74 ? 12.383 -0.771 -12.118 1.00 95.31 74 ASP A CA 1
ATOM 591 C C . ASP A 1 74 ? 11.384 0.369 -11.899 1.00 95.31 74 ASP A C 1
ATOM 593 O O . ASP A 1 74 ? 11.706 1.370 -11.255 1.00 95.31 74 ASP A O 1
ATOM 597 N N . GLN A 1 75 ? 10.165 0.224 -12.420 1.00 96.25 75 GLN A N 1
ATOM 598 C CA . GLN A 1 75 ? 9.109 1.216 -12.229 1.00 96.25 75 GLN A CA 1
ATOM 599 C C . GLN A 1 75 ? 8.540 1.151 -10.806 1.00 96.25 75 GLN A C 1
ATOM 601 O O . GLN A 1 75 ? 8.371 2.190 -10.162 1.00 96.25 75 GLN A O 1
ATOM 606 N N . PHE A 1 76 ? 8.282 -0.062 -10.307 1.00 96.38 76 PHE A N 1
ATOM 607 C CA . PHE A 1 76 ? 7.669 -0.299 -8.999 1.00 96.38 76 PHE A CA 1
ATOM 608 C C . PHE A 1 76 ? 8.602 0.050 -7.832 1.00 96.38 76 PHE A C 1
ATOM 610 O O . PHE A 1 76 ? 8.186 0.700 -6.877 1.00 96.38 76 PHE A O 1
ATOM 617 N N . ALA A 1 77 ? 9.871 -0.356 -7.910 1.00 96.62 77 ALA A N 1
ATOM 618 C CA . ALA A 1 77 ? 10.886 -0.117 -6.886 1.00 96.62 77 ALA A CA 1
ATOM 619 C C . ALA A 1 77 ? 11.885 0.964 -7.330 1.00 96.62 77 ALA A C 1
ATOM 621 O O . ALA A 1 77 ? 13.100 0.794 -7.219 1.00 96.62 77 ALA A O 1
ATOM 622 N N . ASN A 1 78 ? 11.374 2.090 -7.832 1.00 95.88 78 ASN A N 1
ATOM 623 C CA . ASN A 1 78 ? 12.213 3.234 -8.185 1.00 95.88 78 ASN A CA 1
ATOM 624 C C . ASN A 1 78 ? 12.836 3.899 -6.937 1.00 95.88 78 ASN A C 1
ATOM 626 O O . ASN A 1 78 ? 12.384 3.713 -5.805 1.00 95.88 78 ASN A O 1
ATOM 630 N N . ASP A 1 79 ? 13.842 4.751 -7.147 1.00 95.75 79 ASP A N 1
ATOM 631 C CA . ASP A 1 79 ? 14.605 5.414 -6.078 1.00 95.75 79 ASP A CA 1
ATOM 632 C C . ASP A 1 79 ? 13.756 6.142 -5.024 1.00 95.75 79 ASP A C 1
ATOM 634 O O . ASP A 1 79 ? 14.167 6.254 -3.863 1.00 95.75 79 ASP A O 1
ATOM 638 N N . SER A 1 80 ? 12.608 6.704 -5.418 1.00 95.44 80 SER A N 1
ATOM 639 C CA . SER A 1 80 ? 11.731 7.412 -4.483 1.00 95.44 80 SER A CA 1
ATOM 640 C C . SER A 1 80 ? 10.935 6.420 -3.648 1.00 95.44 80 SER A C 1
ATOM 642 O O . SER A 1 80 ? 10.953 6.520 -2.421 1.00 95.44 80 SER A O 1
ATOM 644 N N . ASP A 1 81 ? 10.298 5.440 -4.286 1.00 96.38 81 ASP A N 1
ATOM 645 C CA . ASP A 1 81 ? 9.470 4.442 -3.605 1.00 96.38 81 ASP A CA 1
ATOM 646 C C . ASP A 1 81 ? 10.297 3.537 -2.684 1.00 96.38 81 ASP A C 1
ATOM 648 O O . ASP A 1 81 ? 9.893 3.289 -1.543 1.00 96.38 81 ASP A O 1
ATOM 652 N N . VAL A 1 82 ? 11.524 3.184 -3.087 1.00 97.56 82 VAL A N 1
ATOM 653 C CA . VAL 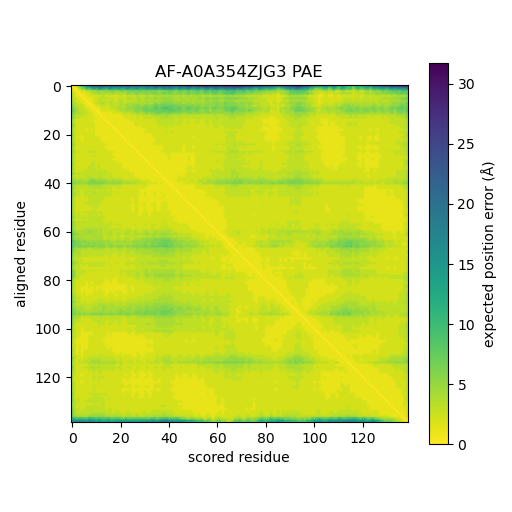A 1 82 ? 12.490 2.480 -2.229 1.00 97.56 82 VAL A CA 1
ATOM 654 C C . VAL A 1 82 ? 12.760 3.254 -0.941 1.00 97.56 82 VAL A C 1
ATOM 656 O O . VAL A 1 82 ? 12.769 2.666 0.137 1.00 97.56 82 VAL A O 1
ATOM 659 N N . LYS A 1 83 ? 12.931 4.579 -1.003 1.00 97.94 83 LYS A N 1
ATOM 660 C CA . LYS A 1 83 ? 13.158 5.408 0.197 1.00 97.94 83 LYS A CA 1
ATOM 661 C C . LYS A 1 83 ? 11.881 5.627 1.004 1.00 97.94 83 LYS A C 1
ATOM 663 O O . LYS A 1 83 ? 11.934 5.674 2.233 1.00 97.94 83 LYS A O 1
ATOM 668 N N . ILE A 1 84 ? 10.735 5.780 0.342 1.00 98.19 84 ILE A N 1
ATOM 669 C CA . ILE A 1 84 ? 9.445 5.996 1.009 1.00 98.19 84 ILE A CA 1
ATOM 670 C C . ILE A 1 84 ? 9.089 4.781 1.865 1.00 98.19 84 ILE A C 1
ATOM 672 O O . ILE A 1 84 ? 8.755 4.974 3.036 1.00 98.19 84 ILE A O 1
ATOM 676 N N . PHE A 1 85 ? 9.216 3.576 1.307 1.00 98.12 85 PHE A N 1
ATOM 677 C CA . PHE A 1 85 ? 8.785 2.317 1.923 1.00 98.12 85 PHE A CA 1
ATOM 678 C C . PHE A 1 85 ? 9.923 1.452 2.493 1.00 98.12 85 PHE A C 1
ATOM 680 O O . PHE A 1 85 ? 9.693 0.359 3.011 1.00 98.12 85 PHE A O 1
ATOM 687 N N . GLU A 1 86 ? 11.165 1.928 2.395 1.00 97.81 86 GLU A N 1
ATOM 688 C CA . GLU A 1 86 ? 12.362 1.165 2.781 1.00 97.81 86 GLU A CA 1
ATOM 689 C C . GLU A 1 86 ? 12.362 -0.223 2.130 1.00 97.81 86 GLU A C 1
ATOM 691 O O . GLU A 1 86 ? 12.521 -1.254 2.789 1.00 97.81 86 GLU A O 1
ATOM 696 N N . MET A 1 87 ? 12.098 -0.234 0.822 1.00 97.56 87 MET A N 1
ATOM 697 C CA . MET A 1 87 ? 12.006 -1.467 0.056 1.00 97.56 87 MET A CA 1
ATOM 698 C C . MET A 1 87 ? 13.371 -2.151 -0.033 1.00 97.56 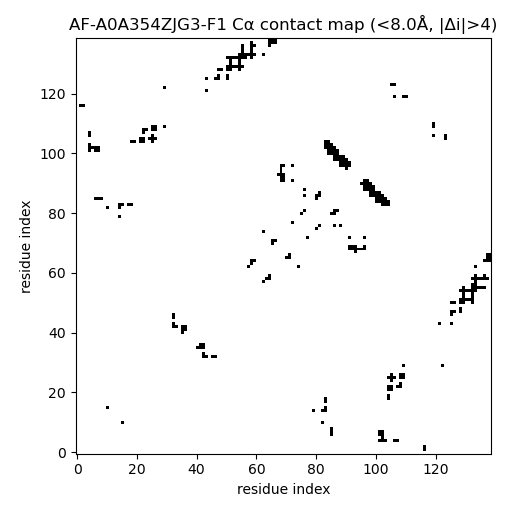87 MET A C 1
ATOM 700 O O . MET A 1 87 ? 14.387 -1.508 -0.297 1.00 97.56 87 MET A O 1
ATOM 704 N N . GLU A 1 88 ? 13.378 -3.468 0.116 1.00 97.44 88 GLU A N 1
ATOM 705 C CA . GLU A 1 88 ? 14.518 -4.333 -0.159 1.00 97.44 88 GLU A CA 1
ATOM 706 C C . GLU A 1 88 ? 14.126 -5.327 -1.255 1.00 97.44 88 GLU A C 1
ATOM 708 O O . GLU A 1 88 ? 13.297 -6.211 -1.039 1.00 97.44 88 GLU A O 1
ATOM 713 N N . VAL A 1 89 ? 14.707 -5.185 -2.448 1.00 96.94 89 VAL A N 1
ATOM 714 C CA . VAL A 1 89 ? 14.489 -6.133 -3.549 1.00 96.94 89 VAL A CA 1
ATOM 715 C C . VAL A 1 89 ? 15.289 -7.404 -3.268 1.00 96.94 89 VAL A C 1
ATOM 717 O O . VAL A 1 89 ? 16.518 -7.397 -3.324 1.00 96.94 89 VAL A O 1
ATOM 720 N N . LYS A 1 90 ? 14.590 -8.496 -2.955 1.00 97.88 90 LYS A N 1
ATOM 721 C CA . LYS A 1 90 ? 15.180 -9.808 -2.642 1.00 97.88 90 LYS A CA 1
ATOM 722 C C . LYS A 1 90 ? 15.459 -10.623 -3.891 1.00 97.88 90 LYS A C 1
ATOM 724 O O . LYS A 1 90 ? 16.399 -11.411 -3.917 1.00 97.88 90 LYS A O 1
ATOM 729 N N . GLU A 1 91 ? 14.628 -10.443 -4.911 1.00 97.25 91 GLU A N 1
ATOM 730 C CA . GLU A 1 91 ? 14.710 -11.193 -6.155 1.00 97.25 91 GLU A CA 1
ATOM 731 C C . GLU A 1 91 ? 14.221 -10.334 -7.314 1.00 97.25 91 GLU A C 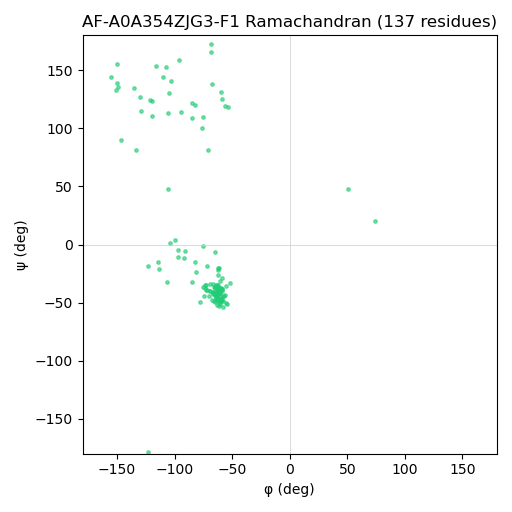1
ATOM 733 O O . GLU A 1 91 ? 13.201 -9.650 -7.210 1.00 97.25 91 GLU A O 1
ATOM 738 N N . ARG A 1 92 ? 14.972 -10.377 -8.411 1.00 95.81 92 ARG A N 1
ATOM 739 C CA . ARG A 1 92 ? 14.647 -9.725 -9.675 1.00 95.81 92 ARG A CA 1
ATOM 740 C C . ARG A 1 92 ? 15.177 -10.597 -10.808 1.00 95.81 92 ARG A C 1
ATOM 742 O O . ARG A 1 92 ? 16.329 -10.464 -11.224 1.00 95.81 92 ARG A O 1
ATOM 749 N N . SER A 1 93 ? 14.340 -11.513 -11.264 1.00 95.94 93 SER A N 1
ATOM 750 C CA . SER A 1 93 ? 14.603 -12.439 -12.364 1.00 95.94 93 SER A CA 1
ATOM 751 C C . SER A 1 93 ? 13.530 -12.298 -13.447 1.00 95.94 93 SER A C 1
ATOM 753 O O . SER A 1 93 ? 12.651 -11.445 -13.356 1.00 95.94 93 SER A O 1
ATOM 755 N N . ASP A 1 94 ? 13.634 -13.109 -14.500 1.00 94.94 94 ASP A N 1
ATOM 756 C CA . ASP A 1 94 ? 12.648 -13.143 -15.589 1.00 94.94 94 ASP A CA 1
ATOM 757 C C . ASP A 1 94 ? 11.319 -13.800 -15.169 1.00 94.94 94 ASP A C 1
ATOM 759 O O . ASP A 1 94 ? 10.303 -13.611 -15.825 1.00 94.94 94 ASP A O 1
ATOM 763 N N . ASP A 1 95 ? 11.315 -14.568 -14.075 1.00 95.19 95 ASP A N 1
ATOM 764 C CA . ASP A 1 95 ? 10.169 -15.338 -13.578 1.00 95.19 95 ASP A CA 1
ATOM 765 C C . ASP A 1 95 ? 9.643 -14.860 -12.217 1.00 95.19 95 ASP A C 1
ATOM 767 O O . ASP A 1 95 ? 8.536 -15.230 -11.815 1.00 95.19 95 ASP A O 1
ATOM 771 N N . ARG A 1 96 ? 10.417 -14.041 -11.492 1.00 95.75 96 ARG A N 1
ATOM 772 C CA . ARG A 1 96 ? 10.055 -13.606 -10.146 1.00 95.75 96 ARG A CA 1
ATOM 773 C C . ARG A 1 96 ? 10.612 -12.234 -9.784 1.00 95.75 96 ARG A C 1
ATOM 775 O O . ARG A 1 96 ? 11.799 -11.939 -9.903 1.00 95.75 96 ARG A O 1
ATOM 782 N N . PHE A 1 97 ? 9.730 -11.415 -9.225 1.00 96.25 97 PHE A N 1
ATOM 783 C CA . PHE A 1 97 ? 10.078 -10.178 -8.541 1.00 96.25 97 PHE A CA 1
ATOM 784 C C . PHE A 1 97 ? 9.611 -10.270 -7.086 1.00 96.25 97 PHE A C 1
ATOM 786 O O . PHE A 1 97 ? 8.440 -10.537 -6.816 1.00 96.25 97 PHE A O 1
ATOM 793 N N . CYS A 1 98 ? 10.535 -10.097 -6.140 1.00 96.94 98 CYS A N 1
ATOM 794 C CA . CYS A 1 98 ? 10.249 -10.137 -4.710 1.00 96.94 98 CYS A CA 1
ATOM 795 C C . CYS A 1 98 ? 10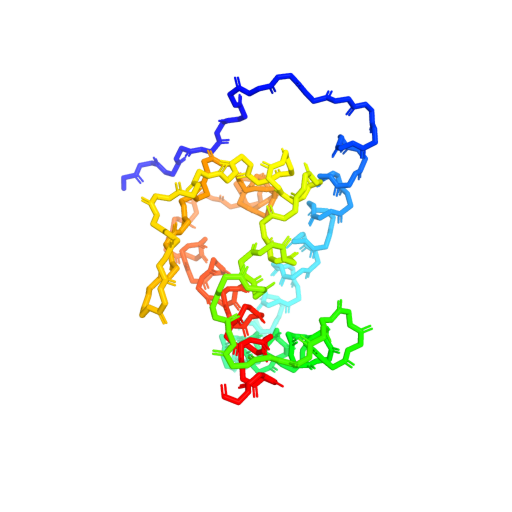.852 -8.915 -4.022 1.00 96.94 98 CYS A C 1
ATOM 797 O O . CYS A 1 98 ? 12.050 -8.651 -4.139 1.00 96.94 98 CYS A O 1
ATOM 799 N N . VAL A 1 99 ? 10.015 -8.194 -3.281 1.00 97.31 99 VAL A N 1
ATOM 800 C CA . VAL A 1 99 ? 10.382 -6.981 -2.556 1.00 97.31 99 VAL A CA 1
ATOM 801 C C . VAL A 1 99 ? 9.802 -7.019 -1.143 1.00 97.31 99 VAL A C 1
ATOM 803 O O . VAL A 1 99 ? 8.639 -7.367 -0.943 1.00 97.31 99 VAL A O 1
ATOM 806 N N . GLU A 1 100 ? 10.623 -6.672 -0.157 1.00 96.56 100 GLU A N 1
ATOM 807 C CA . GLU A 1 100 ? 10.242 -6.560 1.252 1.00 96.56 100 GLU A CA 1
ATOM 808 C C . GLU A 1 100 ? 10.124 -5.084 1.637 1.00 96.56 100 GLU A C 1
ATOM 810 O O . GLU A 1 100 ? 11.028 -4.295 1.382 1.00 96.56 100 GLU A O 1
ATOM 815 N N . PHE A 1 101 ? 9.018 -4.696 2.269 1.00 96.50 101 PHE A N 1
ATOM 816 C CA . PHE A 1 101 ? 8.791 -3.330 2.742 1.00 96.50 101 PHE A CA 1
ATOM 817 C C . PHE A 1 101 ? 9.220 -3.249 4.208 1.00 96.50 101 PHE A C 1
ATOM 819 O O . PHE A 1 101 ? 8.595 -3.873 5.067 1.00 96.50 101 PHE A O 1
ATOM 826 N N . ASN A 1 102 ? 10.272 -2.487 4.518 1.00 96.81 102 ASN A N 1
ATOM 827 C CA . ASN A 1 102 ? 10.785 -2.383 5.891 1.00 96.81 102 ASN A CA 1
ATOM 828 C C . ASN A 1 102 ? 10.177 -1.227 6.698 1.00 96.81 102 ASN A C 1
ATOM 830 O O . ASN A 1 102 ? 10.360 -1.173 7.916 1.00 96.81 102 ASN A O 1
ATOM 834 N N . TYR A 1 103 ? 9.456 -0.320 6.040 1.00 98.00 103 TYR A N 1
ATOM 835 C CA . TYR A 1 103 ? 8.685 0.741 6.675 1.00 98.00 103 TYR A CA 1
ATOM 836 C C . TYR A 1 103 ? 7.470 1.087 5.814 1.00 98.00 103 TYR A C 1
ATOM 838 O O . TYR A 1 103 ? 7.564 1.200 4.598 1.00 98.00 103 TYR A O 1
ATOM 846 N N . CYS A 1 104 ? 6.314 1.314 6.428 1.00 98.00 104 CYS A N 1
ATOM 847 C CA . CYS A 1 104 ? 5.113 1.695 5.697 1.00 98.00 104 CYS A CA 1
ATOM 848 C C . CYS A 1 104 ? 4.463 2.944 6.311 1.00 98.00 104 CYS A C 1
ATOM 850 O O . CYS A 1 104 ? 3.953 2.869 7.434 1.00 98.00 104 CYS A O 1
ATOM 852 N N . PRO A 1 105 ? 4.407 4.088 5.600 1.00 98.25 105 PRO A N 1
ATOM 853 C CA . PRO A 1 105 ? 3.705 5.270 6.098 1.00 98.25 105 PRO A CA 1
ATOM 854 C C . PRO A 1 105 ? 2.200 5.021 6.302 1.00 98.25 105 PRO A C 1
ATOM 856 O O . PRO A 1 105 ? 1.598 5.635 7.175 1.00 98.25 105 PRO A O 1
ATOM 859 N N . LEU A 1 106 ? 1.577 4.076 5.583 1.00 98.50 106 LEU A N 1
ATOM 860 C CA . LEU A 1 106 ? 0.171 3.734 5.832 1.00 98.50 106 LEU A CA 1
ATOM 861 C C . LEU A 1 106 ? -0.005 3.118 7.228 1.00 98.50 106 LEU A C 1
ATOM 863 O O . LEU A 1 106 ? -0.815 3.592 8.022 1.00 98.50 106 LEU A O 1
ATOM 867 N N . VAL A 1 107 ? 0.827 2.126 7.561 1.00 98.06 107 VAL A N 1
ATOM 868 C CA . VAL A 1 107 ? 0.836 1.484 8.885 1.00 98.06 107 VAL A CA 1
ATOM 869 C C . VAL A 1 107 ? 1.190 2.490 9.980 1.00 98.06 107 VAL A C 1
ATOM 871 O O . VAL A 1 107 ? 0.587 2.467 11.051 1.00 98.06 107 VAL A O 1
ATOM 874 N N . ALA A 1 108 ? 2.118 3.416 9.715 1.00 97.88 108 ALA A N 1
ATOM 875 C CA . ALA A 1 108 ? 2.475 4.473 10.661 1.00 97.88 108 ALA A CA 1
ATOM 876 C C . ALA A 1 108 ? 1.272 5.365 11.005 1.00 97.88 108 ALA A C 1
ATOM 878 O O . ALA A 1 108 ? 1.123 5.764 12.159 1.00 97.88 108 ALA A O 1
ATOM 879 N N . ALA A 1 109 ? 0.401 5.655 10.034 1.00 98.25 109 ALA A N 1
ATOM 880 C CA . ALA A 1 109 ? -0.827 6.410 10.268 1.00 98.25 109 ALA A CA 1
ATOM 881 C C . ALA A 1 109 ? -1.890 5.604 11.028 1.00 98.25 109 ALA A C 1
ATOM 883 O O . ALA A 1 109 ? -2.575 6.159 11.887 1.00 98.25 109 ALA A O 1
ATOM 884 N N . TRP A 1 110 ? -2.049 4.311 10.739 1.00 98.19 110 TRP A N 1
ATOM 885 C CA . TRP A 1 110 ? -3.068 3.481 11.394 1.00 98.19 110 TRP A CA 1
ATOM 886 C C . TRP A 1 110 ? -2.722 3.136 12.842 1.00 98.19 110 TRP A C 1
ATOM 888 O O . TRP A 1 110 ? -3.607 3.176 13.694 1.00 98.19 110 TRP A O 1
ATOM 898 N N . LEU A 1 111 ? -1.439 2.931 13.158 1.00 96.88 111 LEU A N 1
ATOM 899 C CA . LEU A 1 111 ? -0.965 2.749 14.538 1.00 96.88 111 LEU A CA 1
ATOM 900 C C . LEU A 1 111 ? -1.230 3.970 15.439 1.00 96.88 111 LEU A C 1
ATOM 902 O O . LEU A 1 111 ? -1.251 3.839 16.659 1.00 96.88 111 LEU A O 1
ATOM 906 N N . LYS A 1 112 ? -1.443 5.163 14.861 1.00 95.94 112 LYS A N 1
ATOM 907 C CA . LYS A 1 112 ? -1.849 6.374 15.601 1.00 95.94 112 LYS A CA 1
ATOM 908 C C . LYS A 1 112 ? -3.358 6.426 15.877 1.00 95.94 112 LYS A C 1
ATOM 910 O O . LYS A 1 112 ? -3.785 7.246 16.683 1.00 95.94 112 LYS A O 1
ATOM 915 N N . GLN A 1 113 ? -4.155 5.605 15.191 1.00 95.06 113 GLN A N 1
ATOM 916 C CA . GLN A 1 113 ? -5.623 5.627 15.241 1.00 95.06 113 GLN A CA 1
ATOM 917 C C . GLN A 1 113 ? -6.208 4.457 16.032 1.00 95.06 113 GLN A C 1
ATOM 919 O O . GLN A 1 113 ? -7.245 4.618 16.668 1.00 95.06 113 GLN A O 1
ATOM 924 N N . THR A 1 114 ? -5.557 3.292 16.016 1.00 94.44 114 THR A N 1
ATOM 925 C CA . THR A 1 114 ? -6.036 2.099 16.721 1.00 94.44 114 THR A CA 1
ATOM 926 C C . THR A 1 114 ? -4.889 1.195 17.170 1.00 94.44 114 THR A C 1
ATOM 928 O O . THR A 1 114 ? -3.809 1.196 16.580 1.00 94.44 114 THR A O 1
ATOM 931 N N . THR A 1 115 ? -5.141 0.403 18.213 1.00 94.25 115 THR A N 1
ATOM 932 C CA . THR A 1 115 ? -4.269 -0.688 18.679 1.00 94.25 115 THR A CA 1
ATOM 933 C C . THR A 1 115 ? -4.743 -2.065 18.202 1.00 94.25 115 THR A C 1
ATOM 935 O O . THR A 1 115 ? -4.181 -3.076 18.612 1.00 94.25 115 THR A O 1
ATOM 938 N N . ASP A 1 116 ? -5.801 -2.118 17.391 1.00 95.69 116 ASP A N 1
ATOM 939 C CA . ASP A 1 116 ? -6.340 -3.350 16.812 1.00 95.69 116 ASP A CA 1
ATOM 940 C C . ASP A 1 116 ? -5.448 -3.835 15.656 1.00 95.69 116 ASP A C 1
ATOM 942 O O . ASP A 1 116 ? -5.496 -3.314 14.538 1.00 95.69 116 ASP A O 1
ATOM 946 N N . GLU A 1 117 ? -4.595 -4.819 15.951 1.00 94.69 117 GLU A N 1
ATOM 947 C CA . GLU A 1 117 ? -3.652 -5.404 14.993 1.00 94.69 117 GLU A CA 1
ATOM 948 C C . GLU A 1 117 ? -4.356 -6.122 13.835 1.00 94.69 117 GLU A C 1
ATOM 950 O O . GLU A 1 117 ? -3.875 -6.041 12.704 1.00 94.69 117 GLU A O 1
ATOM 955 N N . ASP A 1 118 ? -5.496 -6.769 14.085 1.00 95.69 118 ASP A N 1
ATOM 956 C CA . ASP A 1 118 ? -6.236 -7.517 13.063 1.00 95.69 118 ASP A CA 1
ATOM 957 C C . ASP A 1 118 ? -6.900 -6.552 12.071 1.00 95.69 118 ASP A C 1
ATOM 959 O O . ASP A 1 118 ? -6.850 -6.754 10.849 1.00 95.69 118 ASP A O 1
ATOM 963 N N . LYS A 1 119 ? -7.434 -5.429 12.571 1.00 95.81 119 LYS A N 1
ATOM 964 C CA . LYS A 1 119 ? -7.943 -4.347 11.716 1.00 95.81 119 LYS A CA 1
ATOM 965 C C . LYS A 1 119 ? -6.823 -3.716 10.890 1.00 95.81 119 LYS A C 1
ATOM 967 O O . LYS A 1 119 ? -7.014 -3.477 9.699 1.00 95.81 119 LYS A O 1
ATOM 972 N N . ILE A 1 120 ? -5.639 -3.492 11.468 1.00 97.75 120 ILE A N 1
ATOM 973 C CA . ILE A 1 120 ? -4.477 -2.983 10.716 1.00 97.75 120 ILE A CA 1
ATOM 974 C C . ILE A 1 120 ? -4.025 -3.989 9.651 1.00 97.75 120 ILE A C 1
ATOM 976 O O . ILE A 1 120 ? -3.770 -3.584 8.519 1.00 97.75 120 ILE A O 1
ATOM 980 N N . ALA A 1 121 ? -3.965 -5.284 9.968 1.00 96.69 121 ALA A N 1
ATOM 981 C CA . ALA A 1 121 ? -3.615 -6.325 9.003 1.00 96.69 121 ALA A CA 1
ATOM 982 C C . ALA A 1 121 ? -4.607 -6.367 7.829 1.00 96.69 121 ALA A C 1
ATOM 984 O O . ALA A 1 121 ? -4.193 -6.442 6.671 1.00 96.69 121 ALA A O 1
ATOM 985 N N . THR A 1 122 ? -5.903 -6.219 8.114 1.00 97.88 122 THR A N 1
ATOM 986 C CA . THR A 1 122 ? -6.949 -6.137 7.086 1.00 97.88 122 THR A CA 1
ATOM 987 C C . THR A 1 122 ? -6.774 -4.892 6.212 1.00 97.88 122 THR A C 1
ATOM 989 O O . THR A 1 122 ? -6.815 -4.983 4.987 1.00 97.88 122 THR A O 1
ATOM 992 N N . LEU A 1 123 ? -6.493 -3.727 6.807 1.00 98.38 123 LEU A N 1
ATOM 993 C CA . LEU A 1 123 ? -6.211 -2.494 6.059 1.00 98.38 123 LEU A CA 1
ATOM 994 C C . LEU A 1 123 ? -4.953 -2.611 5.186 1.00 98.38 123 LEU A C 1
ATOM 996 O O . LEU A 1 123 ? -4.958 -2.120 4.056 1.00 98.38 123 LEU A O 1
ATOM 1000 N N . CYS A 1 124 ? -3.900 -3.275 5.675 1.00 97.88 124 CYS A N 1
ATOM 1001 C CA . CYS A 1 124 ? -2.707 -3.587 4.886 1.00 97.88 124 CYS A CA 1
ATOM 1002 C C . CYS A 1 124 ? -3.059 -4.435 3.663 1.00 97.88 124 CYS A C 1
ATOM 1004 O O . CYS A 1 124 ? -2.649 -4.100 2.556 1.00 97.88 124 CYS A O 1
ATOM 1006 N N . ASP A 1 125 ? -3.838 -5.503 3.838 1.00 98.19 125 ASP A N 1
ATOM 1007 C CA . ASP A 1 125 ? -4.195 -6.378 2.722 1.00 98.19 125 ASP A CA 1
ATOM 1008 C C . ASP A 1 125 ? -5.143 -5.706 1.714 1.00 98.19 125 ASP A C 1
ATOM 1010 O O . ASP A 1 125 ? -4.999 -5.912 0.507 1.00 98.19 125 ASP A O 1
ATOM 1014 N N . ILE A 1 126 ? -6.045 -4.832 2.179 1.00 98.69 126 ILE A N 1
ATOM 1015 C CA . ILE A 1 126 ? -6.825 -3.945 1.302 1.00 98.69 126 ILE A CA 1
ATOM 1016 C C . ILE A 1 126 ? -5.891 -3.002 0.529 1.00 98.69 126 ILE A C 1
ATOM 1018 O O . ILE A 1 126 ? -6.094 -2.780 -0.661 1.00 98.69 126 ILE A O 1
ATOM 1022 N N . ALA A 1 127 ? -4.861 -2.435 1.167 1.00 98.38 127 ALA A N 1
ATOM 1023 C CA . ALA A 1 127 ? -3.903 -1.568 0.480 1.00 98.38 127 ALA A CA 1
ATOM 1024 C C . ALA A 1 127 ? -3.136 -2.315 -0.628 1.00 98.38 127 ALA A C 1
ATOM 1026 O O . ALA A 1 127 ? -2.933 -1.747 -1.703 1.00 98.38 127 ALA A O 1
ATOM 1027 N N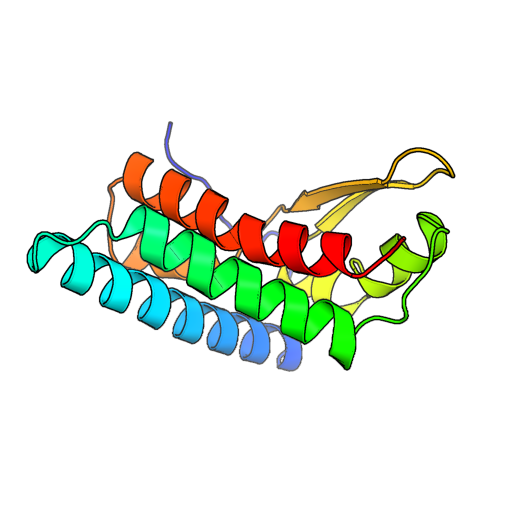 . MET A 1 128 ? -2.807 -3.595 -0.409 1.00 98.06 128 MET A N 1
ATOM 1028 C CA . MET A 1 128 ? -2.187 -4.464 -1.418 1.00 98.06 128 MET A CA 1
ATOM 1029 C C . MET A 1 128 ? -3.075 -4.693 -2.649 1.00 98.06 128 MET A C 1
ATOM 1031 O O . MET A 1 128 ? -2.554 -4.988 -3.724 1.00 98.06 128 MET A O 1
ATOM 1035 N N . ASP A 1 129 ? -4.400 -4.511 -2.558 1.00 98.62 129 ASP A N 1
ATOM 1036 C CA . ASP A 1 129 ? -5.263 -4.570 -3.746 1.00 98.62 129 ASP A CA 1
ATOM 1037 C C . ASP A 1 129 ? -4.926 -3.473 -4.766 1.00 98.62 129 ASP A C 1
ATOM 1039 O O . ASP A 1 129 ? -5.217 -3.630 -5.954 1.00 98.62 129 ASP A O 1
ATOM 1043 N N . GLY A 1 130 ? -4.256 -2.400 -4.332 1.00 98.19 130 GLY A N 1
ATOM 1044 C CA . GLY A 1 130 ? -3.707 -1.367 -5.203 1.00 98.19 130 GLY A CA 1
ATOM 1045 C C . GLY A 1 130 ? -2.593 -1.920 -6.085 1.00 98.19 130 GLY A C 1
ATOM 1046 O O . GLY A 1 130 ? -2.651 -1.767 -7.304 1.00 98.19 130 GLY A O 1
ATOM 1047 N N . ASP A 1 131 ? -1.643 -2.641 -5.493 1.00 97.00 131 ASP A N 1
ATOM 1048 C CA . ASP A 1 131 ? -0.554 -3.295 -6.225 1.00 97.00 131 ASP A CA 1
ATOM 1049 C C . ASP A 1 131 ? -1.099 -4.393 -7.143 1.00 97.00 131 ASP A C 1
ATOM 1051 O O . ASP A 1 131 ? -0.739 -4.457 -8.318 1.00 97.00 131 ASP A O 1
ATOM 1055 N N . ARG A 1 132 ? -2.064 -5.192 -6.661 1.00 97.75 132 ARG A N 1
ATOM 1056 C CA . ARG A 1 132 ? -2.778 -6.180 -7.494 1.00 97.75 132 ARG A CA 1
ATOM 1057 C C . ARG A 1 132 ? -3.479 -5.516 -8.681 1.00 97.75 132 ARG A C 1
ATOM 1059 O O . ARG A 1 132 ? -3.498 -6.070 -9.775 1.00 97.75 132 ARG A O 1
ATOM 1066 N N . GLY A 1 133 ? -4.050 -4.330 -8.474 1.00 98.19 133 GLY A N 1
ATOM 1067 C CA . GLY A 1 133 ? -4.670 -3.533 -9.528 1.00 98.19 133 GLY A CA 1
ATOM 1068 C C . GLY A 1 133 ? -3.665 -3.017 -10.554 1.00 98.19 133 GLY A C 1
ATOM 1069 O O . GLY A 1 133 ? -3.958 -3.072 -11.746 1.00 98.19 133 GLY A O 1
ATOM 1070 N N . ILE A 1 134 ? -2.489 -2.559 -10.110 1.00 97.62 134 ILE A N 1
ATOM 1071 C CA . ILE A 1 134 ? -1.388 -2.134 -10.990 1.00 97.62 134 ILE A CA 1
ATOM 1072 C C . ILE A 1 134 ? -0.928 -3.311 -11.854 1.00 97.62 134 ILE A C 1
ATOM 1074 O O . ILE A 1 134 ? -0.932 -3.194 -13.077 1.00 97.62 134 ILE A O 1
ATOM 1078 N N . VAL A 1 135 ? -0.607 -4.449 -11.229 1.00 95.69 135 VAL A N 1
ATOM 1079 C CA . VAL A 1 135 ? -0.132 -5.661 -11.921 1.00 95.69 135 VAL A CA 1
ATOM 1080 C C . VAL A 1 135 ? -1.159 -6.157 -12.937 1.00 95.69 135 VAL A C 1
ATOM 1082 O O . VAL A 1 135 ? -0.789 -6.515 -14.045 1.00 95.69 135 VAL A O 1
ATOM 1085 N N . ALA A 1 136 ? -2.456 -6.087 -12.625 1.00 96.12 136 ALA A N 1
ATOM 1086 C CA . ALA A 1 136 ? -3.519 -6.482 -13.551 1.00 96.12 136 ALA A CA 1
ATOM 1087 C C . ALA A 1 136 ? -3.619 -5.613 -14.825 1.00 96.12 136 ALA A C 1
ATOM 1089 O O . ALA A 1 136 ? -4.456 -5.899 -15.682 1.00 96.12 136 ALA A O 1
ATOM 1090 N N . GLN A 1 137 ? -2.858 -4.516 -14.932 1.00 96.06 137 GLN A N 1
ATOM 1091 C CA . GLN A 1 137 ? -2.775 -3.698 -16.150 1.00 96.06 137 GLN A CA 1
ATOM 1092 C C . GLN A 1 137 ? -1.566 -4.037 -17.033 1.00 96.06 137 GLN A C 1
ATOM 1094 O O . GLN A 1 137 ? -1.463 -3.480 -18.126 1.00 96.06 137 GLN A O 1
ATOM 1099 N N . SER A 1 138 ? -0.691 -4.937 -16.582 1.00 87.31 138 SER A N 1
ATOM 1100 C CA . SER A 1 138 ? 0.397 -5.506 -17.372 1.00 87.31 138 SER A CA 1
ATOM 1101 C C . SER A 1 138 ? 0.031 -6.931 -17.825 1.00 87.31 138 SER A C 1
ATOM 1103 O O . SER A 1 138 ? -0.636 -7.640 -17.066 1.00 87.31 138 SER A O 1
ATOM 1105 N N . PRO A 1 139 ? 0.370 -7.312 -19.070 1.00 72.06 139 PRO A N 1
ATOM 1106 C CA . PRO A 1 139 ? 0.052 -8.621 -19.646 1.00 72.06 139 PRO A CA 1
ATOM 1107 C C . PRO A 1 139 ? 0.797 -9.795 -18.997 1.00 72.06 139 PRO A C 1
ATOM 1109 O O . PRO A 1 139 ? 1.886 -9.576 -18.424 1.00 72.06 139 PRO A O 1
#

Nearest PDB structures (foldseek):
  8tw7-assembly1_1  TM=2.468E-01  e=1.896E+00  Saccharomyces cerevisiae
  8twa-assembly1_1  TM=2.482E-01  e=3.370E+00  Saccharomyces cerevisiae
  2jaa-assembly1_A  TM=2.035E-01  e=1.896E+00  Shigella flexneri

Sequence (139 aa):
MSITNVSKINVDQKIKEVRNAIEHRATWMHLLLDEAEKAGVDWEKIGRNAVHRCGCFHGRTMFTPTDDLKEFADQFANDSDVKIFEMEVKERSDDRFCVEFNYCPLVAAWLKQTTDEDKIATLCDIAMDGDRGIVAQSP

Solvent-accessible surface area (backbone atoms only — not comparable to full-atom values): 7627 Å² total; per-residue (Å²): 1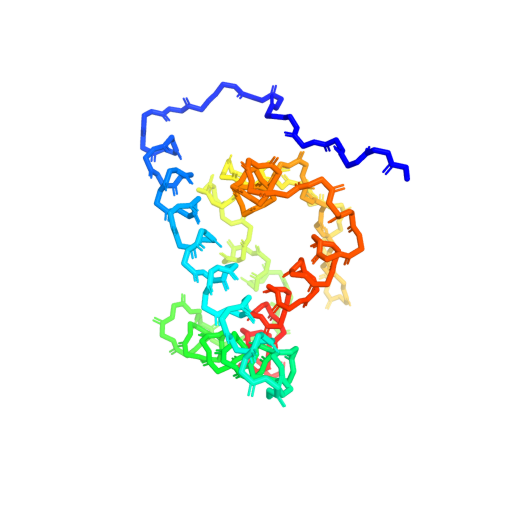28,86,88,81,70,60,78,90,69,91,72,57,71,69,48,50,54,51,37,50,53,43,18,53,52,34,44,52,52,51,52,57,38,50,53,31,43,75,70,72,46,69,26,66,63,51,44,32,54,53,33,20,54,50,13,34,49,42,19,70,75,76,45,83,70,49,74,48,45,55,63,50,44,54,67,68,59,26,81,64,50,26,65,54,25,44,50,43,78,78,40,81,40,87,88,44,74,39,73,45,72,58,23,50,39,45,58,53,32,44,62,75,75,48,88,56,62,68,61,50,52,50,52,52,56,27,54,47,27,21,56,54,18,26,53,70,51,30,108

Foldseek 3Di:
DQDDADQPDDDDPVLVVVLVVLLVVLLVLLVVLVVCVVVVHPSLVVLLVVLLVLLLVCLVPVNDADLAQQNVCCSCCPPSNCNNQVKDFPDHDRVDTDIDGRHHSSLVNVVVVDPPPVSSVSSVVSNCSSVVSNVVSHD

Radius of gyration: 15.63 Å; Cα contacts (8 Å, |Δi|>4): 175; chains: 1; bounding box: 41×32×39 Å